Protein AF-A0A6J7P5V9-F1 (afdb_monomer_lite)

Foldseek 3Di:
DVCLVCVVVCLVVQVVDLAEEFDQPDDAPPPDPVVLLVRLVSSVVSQVVSVVSVGHYAYEQDDHALVCLCSRQVPDAAQAEHEYEPPPVPPPPVSVVRSLVSLVVNCVRRLYQAYEYEEDDDPSNCVSDVVRYHYRYDYDVVNVVVVVVVD

Secondary structure (DSSP, 8-state):
-HHHH-GGGGHHHHTTSS-EEPP-----TTS-HHHHHHHHHHHHHHHHHHHHTT--EEPB---SSGGGHHHHHTTS-TTSEEEEE-TT-TT-HHHHHHHHHHHHHHHHHH--SEEEEES---HHHHHHHTTTSEEEEE--HHHHHHHHTT-

Structure (mmCIF, N/CA/C/O backbone):
data_AF-A0A6J7P5V9-F1
#
_entry.id   AF-A0A6J7P5V9-F1
#
loop_
_atom_site.group_PDB
_atom_site.id
_atom_site.type_symbol
_atom_site.label_atom_id
_atom_site.label_alt_id
_atom_site.label_comp_id
_atom_site.label_asym_id
_atom_site.label_entity_id
_atom_site.label_seq_id
_atom_site.pdbx_PDB_ins_code
_atom_site.Cartn_x
_atom_site.Cartn_y
_atom_site.Cartn_z
_atom_site.occupancy
_atom_site.B_iso_or_equiv
_atom_site.auth_seq_id
_atom_site.auth_comp_id
_atom_site.auth_asym_id
_atom_site.auth_atom_id
_atom_site.pdbx_PDB_model_num
ATOM 1 N N . MET A 1 1 ? 8.936 -14.759 -6.674 1.00 70.81 1 MET A N 1
ATOM 2 C CA . MET A 1 1 ? 8.762 -14.506 -5.219 1.00 70.81 1 MET A CA 1
ATOM 3 C C . MET A 1 1 ? 7.852 -15.620 -4.766 1.00 70.81 1 MET A C 1
ATOM 5 O O . MET A 1 1 ? 6.759 -15.646 -5.309 1.00 70.81 1 MET A O 1
ATOM 9 N N . PRO A 1 2 ? 8.241 -16.512 -3.837 1.00 83.00 2 PRO A N 1
ATOM 10 C CA . PRO A 1 2 ? 7.519 -17.772 -3.612 1.00 83.00 2 PRO A CA 1
ATOM 11 C C . PRO A 1 2 ? 6.001 -17.619 -3.416 1.00 83.00 2 PRO A C 1
ATOM 13 O O . PRO A 1 2 ? 5.225 -18.414 -3.930 1.00 83.00 2 PRO A O 1
ATOM 16 N N . LEU A 1 3 ? 5.576 -16.539 -2.755 1.00 87.31 3 LEU A N 1
ATOM 17 C CA . LEU A 1 3 ? 4.166 -16.188 -2.566 1.00 87.31 3 LEU A CA 1
ATOM 18 C C . LEU A 1 3 ? 3.421 -15.800 -3.857 1.00 87.31 3 LEU A C 1
ATOM 20 O O . LEU A 1 3 ? 2.228 -16.046 -3.967 1.00 87.31 3 LEU A O 1
ATOM 24 N N . ALA A 1 4 ? 4.099 -15.191 -4.827 1.00 88.50 4 ALA A N 1
ATOM 25 C CA . ALA A 1 4 ? 3.521 -14.881 -6.134 1.00 88.50 4 ALA A CA 1
ATOM 26 C C . ALA A 1 4 ? 3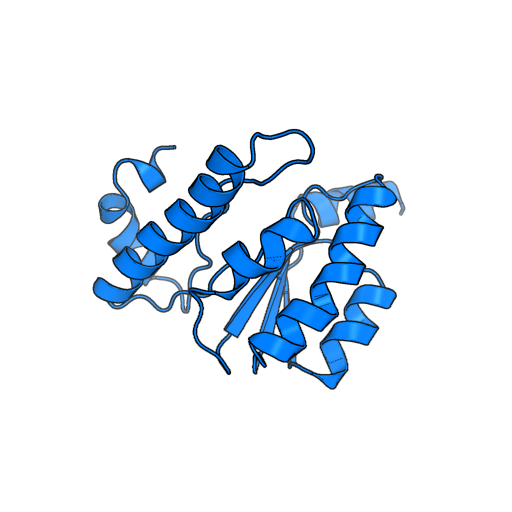.401 -16.117 -7.031 1.00 88.50 4 ALA A C 1
ATOM 28 O O . ALA A 1 4 ? 2.504 -16.176 -7.866 1.00 88.50 4 ALA A O 1
ATOM 29 N N . ASP A 1 5 ? 4.309 -17.077 -6.853 1.00 91.19 5 ASP A N 1
ATOM 30 C CA . ASP A 1 5 ? 4.399 -18.271 -7.690 1.00 91.19 5 ASP A CA 1
ATOM 31 C C . ASP A 1 5 ? 3.356 -19.325 -7.263 1.00 91.19 5 ASP A C 1
ATOM 33 O O . ASP A 1 5 ? 2.766 -19.991 -8.109 1.00 91.19 5 ASP A O 1
ATOM 37 N N . ASP A 1 6 ? 3.081 -19.434 -5.956 1.00 94.31 6 ASP A N 1
ATOM 38 C CA . ASP A 1 6 ? 2.023 -20.288 -5.403 1.00 94.31 6 ASP A CA 1
ATOM 39 C C . ASP A 1 6 ? 1.384 -19.646 -4.153 1.00 94.31 6 ASP A C 1
ATOM 41 O O . ASP A 1 6 ? 1.750 -19.966 -3.013 1.00 94.31 6 ASP A O 1
ATOM 45 N N . PRO A 1 7 ? 0.413 -18.727 -4.328 1.00 94.56 7 PRO A N 1
ATOM 46 C CA . PRO A 1 7 ? -0.266 -18.093 -3.200 1.00 94.56 7 PRO A CA 1
ATOM 47 C C . PRO A 1 7 ? -1.117 -19.090 -2.397 1.00 94.56 7 PRO A C 1
ATOM 49 O O . PRO A 1 7 ? -1.388 -18.857 -1.219 1.00 94.56 7 PRO A O 1
ATOM 52 N N . GLY A 1 8 ? -1.520 -20.222 -2.988 1.00 95.88 8 GLY A N 1
ATOM 53 C CA . GLY A 1 8 ? -2.358 -21.232 -2.338 1.00 95.88 8 GLY A CA 1
ATOM 54 C C . GLY A 1 8 ? -1.718 -21.842 -1.096 1.00 95.88 8 GLY A C 1
ATOM 55 O O . GLY A 1 8 ? -2.413 -22.091 -0.110 1.00 95.88 8 GLY A O 1
ATOM 56 N N . ARG A 1 9 ? -0.391 -21.983 -1.097 1.00 96.06 9 ARG A N 1
ATOM 57 C CA . ARG A 1 9 ? 0.383 -22.501 0.042 1.00 96.06 9 ARG A CA 1
ATOM 58 C C . ARG A 1 9 ? 0.248 -21.689 1.324 1.00 96.06 9 ARG A C 1
ATOM 60 O O . ARG A 1 9 ? 0.450 -22.235 2.403 1.00 96.06 9 ARG A O 1
ATOM 67 N N . TYR A 1 10 ? -0.088 -20.408 1.215 1.00 96.50 10 TYR A N 1
ATOM 68 C CA . TYR A 1 10 ? -0.131 -19.492 2.353 1.00 96.50 10 TYR A CA 1
ATOM 69 C C . TYR A 1 10 ? -1.538 -19.303 2.925 1.00 96.50 10 TYR A C 1
ATOM 71 O O . TYR A 1 10 ? -1.682 -18.673 3.966 1.00 96.50 10 TYR A O 1
ATOM 79 N N . VAL A 1 11 ? -2.572 -19.867 2.290 1.00 96.88 11 VAL A N 1
ATOM 80 C CA . VAL A 1 11 ? -3.978 -19.678 2.691 1.00 96.88 11 VAL A CA 1
ATOM 81 C C . VAL A 1 11 ? -4.218 -20.124 4.134 1.00 96.88 11 VAL A C 1
ATOM 83 O O . VAL A 1 11 ? -4.785 -19.360 4.909 1.00 96.88 11 VAL A O 1
ATOM 86 N N . THR A 1 12 ? -3.753 -21.319 4.514 1.00 97.25 12 THR A N 1
ATOM 87 C CA . THR A 1 12 ? -3.933 -21.844 5.878 1.00 97.25 12 THR A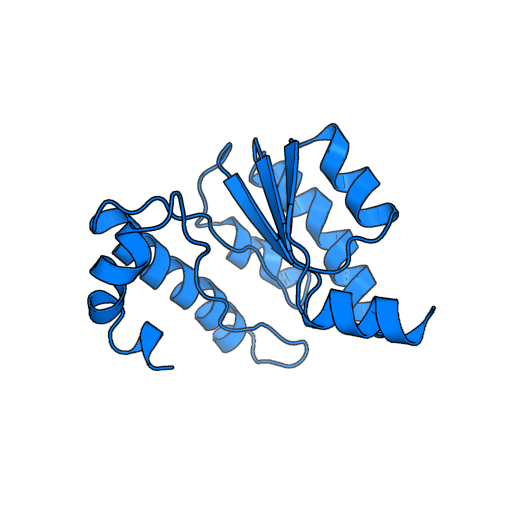 CA 1
ATOM 88 C C . THR A 1 12 ? -3.240 -20.962 6.909 1.00 97.25 12 THR A C 1
ATOM 90 O O . THR A 1 12 ? -3.872 -20.552 7.874 1.00 97.25 12 THR A O 1
ATOM 93 N N . LEU A 1 13 ? -1.977 -20.599 6.668 1.00 96.44 13 LEU A N 1
ATOM 94 C CA . LEU A 1 13 ? -1.221 -19.717 7.560 1.00 96.44 13 LEU A CA 1
ATOM 95 C C . LEU A 1 13 ? -1.920 -18.363 7.728 1.00 96.44 13 LEU A C 1
ATOM 97 O O . LEU A 1 13 ? -2.081 -17.859 8.831 1.00 96.44 13 LEU A O 1
ATOM 101 N N . PHE A 1 14 ? -2.355 -17.760 6.625 1.00 97.50 14 PHE A N 1
ATOM 102 C CA . PHE A 1 14 ? -2.973 -16.441 6.662 1.00 97.50 14 PHE A CA 1
ATOM 103 C C . PHE A 1 14 ? -4.383 -16.436 7.256 1.00 97.50 14 PHE A C 1
ATOM 105 O O . PHE A 1 14 ? -4.828 -15.389 7.719 1.00 97.50 14 PHE A O 1
ATOM 112 N N . SER A 1 15 ? -5.064 -17.584 7.292 1.00 96.69 15 SER A N 1
ATOM 113 C CA . SER A 1 15 ? -6.377 -17.714 7.934 1.00 96.69 15 SER A CA 1
ATOM 114 C C . SER A 1 15 ? -6.334 -17.584 9.462 1.00 96.69 15 SER A C 1
ATOM 116 O O . SER A 1 15 ? -7.369 -17.347 10.078 1.00 96.69 15 SER A O 1
ATOM 118 N N . GLU A 1 16 ? -5.148 -17.685 10.072 1.00 97.38 16 GLU A N 1
ATOM 119 C CA . GLU A 1 16 ? -4.954 -17.503 11.516 1.00 97.38 16 GLU A CA 1
ATOM 120 C C . GLU A 1 16 ? -4.984 -16.023 11.942 1.00 97.38 16 GLU A C 1
ATOM 122 O O . GLU A 1 16 ? -5.073 -15.716 13.131 1.00 97.38 16 GLU A O 1
ATOM 127 N N . PHE A 1 17 ? -4.922 -15.090 10.985 1.00 96.56 17 PHE A N 1
ATOM 128 C CA . PHE A 1 17 ? -4.925 -13.651 11.243 1.00 96.56 17 PHE A CA 1
ATOM 129 C C . PHE A 1 17 ? -6.291 -13.030 10.945 1.00 96.56 17 PHE A C 1
ATOM 131 O O . PHE A 1 17 ? -7.001 -13.437 10.029 1.00 96.56 17 PHE A O 1
ATOM 138 N N . VAL A 1 18 ? -6.633 -11.966 11.679 1.00 94.62 18 VAL A N 1
ATOM 139 C CA . VAL A 1 18 ? -7.899 -11.227 11.495 1.00 94.62 18 VAL A CA 1
ATOM 140 C C . VAL A 1 18 ? -8.021 -10.644 10.084 1.00 94.62 18 VAL A C 1
ATOM 142 O O . VAL A 1 18 ? -9.108 -10.633 9.503 1.00 94.62 18 VAL A O 1
ATOM 145 N N . ALA A 1 19 ? -6.907 -10.142 9.551 1.00 95.56 19 ALA A N 1
ATOM 146 C CA . ALA A 1 19 ? -6.779 -9.651 8.190 1.00 95.56 19 ALA A CA 1
ATOM 147 C C . ALA A 1 19 ? -5.311 -9.691 7.753 1.00 95.56 19 ALA A C 1
ATOM 149 O O . ALA A 1 19 ? -4.401 -9.641 8.583 1.00 95.56 19 ALA A O 1
ATOM 150 N N . ILE A 1 20 ? -5.093 -9.721 6.441 1.00 96.44 20 ILE A N 1
ATOM 151 C CA . ILE A 1 20 ? -3.767 -9.630 5.826 1.00 96.44 20 ILE A CA 1
ATOM 152 C C . ILE A 1 20 ? -3.674 -8.419 4.906 1.00 96.44 20 ILE A C 1
ATOM 154 O O . ILE A 1 20 ? -4.668 -7.987 4.326 1.00 96.44 20 ILE A O 1
ATOM 158 N N . VAL A 1 21 ? -2.465 -7.889 4.735 1.00 95.62 21 VAL A N 1
ATOM 159 C CA . VAL A 1 21 ? -2.179 -6.845 3.745 1.00 95.62 21 VAL A CA 1
ATOM 160 C C . VAL A 1 21 ? -1.694 -7.499 2.450 1.00 95.62 21 VAL A C 1
ATOM 162 O O . VAL A 1 21 ? -0.925 -8.460 2.494 1.00 95.62 21 VAL A O 1
ATOM 165 N N . THR A 1 22 ? -2.130 -7.003 1.288 1.00 95.12 22 THR A N 1
ATOM 166 C CA . THR A 1 22 ? -1.652 -7.524 -0.005 1.00 95.12 22 THR A CA 1
ATOM 167 C C . THR A 1 22 ? -0.132 -7.398 -0.128 1.00 95.12 22 THR A C 1
ATOM 169 O O . THR A 1 22 ? 0.424 -6.379 0.296 1.00 95.12 22 THR A O 1
ATOM 172 N N . PRO A 1 23 ? 0.549 -8.362 -0.770 1.00 92.31 23 PRO A N 1
ATOM 173 C CA . PRO A 1 23 ? 1.989 -8.279 -0.969 1.00 92.31 23 PRO A CA 1
ATOM 174 C C . PRO A 1 23 ? 2.401 -7.041 -1.772 1.00 92.31 23 PRO A C 1
ATOM 176 O O . PRO A 1 23 ? 1.712 -6.615 -2.701 1.00 92.31 23 PRO A O 1
ATOM 179 N N . ASP A 1 24 ? 3.565 -6.501 -1.423 1.00 88.94 24 ASP A N 1
ATOM 180 C CA . ASP A 1 24 ? 4.157 -5.319 -2.039 1.00 88.94 24 ASP A CA 1
ATOM 181 C C . ASP A 1 24 ? 5.281 -5.722 -3.001 1.00 88.94 24 ASP A C 1
ATOM 183 O O . ASP A 1 24 ? 6.366 -6.121 -2.576 1.00 88.94 24 ASP A O 1
ATOM 187 N N . PHE A 1 25 ? 5.032 -5.606 -4.306 1.00 90.25 25 PHE A N 1
ATOM 188 C CA . PHE A 1 25 ? 6.024 -5.913 -5.347 1.00 90.25 25 PHE A CA 1
ATOM 189 C C . PHE A 1 25 ? 7.014 -4.780 -5.613 1.00 90.25 25 PHE A C 1
ATOM 191 O O . PHE A 1 25 ? 7.793 -4.865 -6.556 1.00 90.25 25 PHE A O 1
ATOM 198 N N . SER A 1 26 ? 7.015 -3.760 -4.752 1.00 87.94 26 SER A N 1
ATOM 199 C CA . SER A 1 26 ? 7.816 -2.548 -4.841 1.00 87.94 26 SER A CA 1
ATOM 200 C C . SER A 1 26 ? 7.610 -1.765 -6.139 1.00 87.94 26 SER A C 1
ATOM 202 O O . SER A 1 26 ? 7.401 -2.277 -7.238 1.00 87.94 26 SER A O 1
ATOM 204 N N . MET A 1 27 ? 7.651 -0.450 -5.993 1.00 91.19 27 MET A N 1
ATOM 205 C CA . MET A 1 27 ? 7.639 0.489 -7.101 1.00 91.19 27 MET A CA 1
ATOM 206 C C . MET A 1 27 ? 8.734 1.496 -6.807 1.00 91.19 27 MET A C 1
ATOM 208 O O . MET A 1 27 ? 8.786 2.044 -5.707 1.00 91.19 27 MET A O 1
ATOM 212 N N . THR A 1 28 ? 9.622 1.717 -7.766 1.00 89.56 28 THR A N 1
ATOM 213 C CA . THR A 1 28 ? 10.749 2.634 -7.608 1.00 89.56 28 THR A CA 1
ATOM 214 C C . THR A 1 28 ? 10.786 3.629 -8.755 1.00 89.56 28 THR A C 1
ATOM 216 O O . THR A 1 28 ? 10.348 3.350 -9.877 1.00 89.56 28 THR A O 1
ATOM 219 N N . VAL A 1 29 ? 11.300 4.823 -8.463 1.00 89.19 29 VAL A N 1
ATOM 220 C CA . VAL A 1 29 ? 11.563 5.837 -9.486 1.00 89.19 29 VAL A CA 1
ATOM 221 C C . VAL A 1 29 ? 12.600 5.276 -10.464 1.00 89.19 29 VAL A C 1
ATOM 223 O O . VAL A 1 29 ? 13.587 4.675 -10.048 1.00 89.19 29 VAL A O 1
ATOM 226 N N . GLY A 1 30 ? 12.355 5.440 -11.766 1.00 90.62 30 GLY A N 1
ATOM 227 C CA . GLY A 1 30 ? 13.206 4.899 -12.834 1.00 90.62 30 GLY A CA 1
ATOM 228 C C . GLY A 1 30 ? 12.820 3.498 -13.317 1.00 90.62 30 GLY A C 1
ATOM 229 O O . GLY A 1 30 ? 13.263 3.094 -14.390 1.00 90.62 30 GLY A O 1
ATOM 230 N N . MET A 1 31 ? 11.951 2.777 -12.598 1.00 93.75 31 MET A N 1
ATOM 231 C CA . MET A 1 31 ? 11.388 1.523 -13.105 1.00 93.75 31 MET A CA 1
ATOM 232 C C . MET A 1 31 ? 10.473 1.809 -14.311 1.00 93.75 31 MET A C 1
ATOM 234 O O . MET A 1 31 ? 9.695 2.768 -14.237 1.00 93.75 31 MET A O 1
ATOM 238 N N . PRO A 1 32 ? 10.519 1.022 -15.405 1.00 96.31 32 PRO A N 1
ATOM 239 C CA . PRO A 1 32 ? 9.639 1.226 -16.552 1.00 96.31 32 PRO A CA 1
ATOM 240 C C . PRO A 1 32 ? 8.157 1.239 -16.160 1.00 96.31 32 PRO A C 1
ATOM 242 O O . PRO A 1 32 ? 7.735 0.528 -15.245 1.00 96.31 32 PRO A O 1
ATOM 245 N N . VAL A 1 33 ? 7.345 2.048 -16.848 1.00 96.06 33 VAL A N 1
ATOM 246 C CA . VAL A 1 33 ? 5.927 2.235 -16.486 1.00 96.06 33 VAL A CA 1
ATOM 247 C C . VAL A 1 33 ? 5.147 0.918 -16.514 1.00 96.06 33 VAL A C 1
ATOM 249 O O . VAL A 1 33 ? 4.346 0.655 -15.620 1.00 96.06 33 VAL A O 1
ATOM 252 N N . GLN A 1 34 ? 5.440 0.040 -17.475 1.00 96.31 34 GLN A N 1
ATOM 253 C CA . GLN A 1 34 ? 4.820 -1.279 -17.577 1.00 96.31 34 GLN A CA 1
ATOM 254 C C . GLN A 1 34 ? 5.122 -2.166 -16.365 1.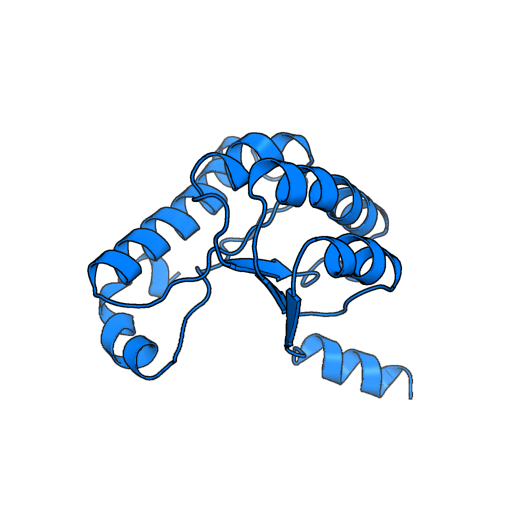00 96.31 34 GLN A C 1
ATOM 256 O O . GLN A 1 34 ? 4.242 -2.888 -15.898 1.00 96.31 34 GLN A O 1
ATOM 261 N N . ASP A 1 35 ? 6.328 -2.068 -15.808 1.00 96.25 35 ASP A N 1
ATOM 262 C CA . ASP A 1 35 ? 6.725 -2.849 -14.640 1.00 96.25 35 ASP A CA 1
ATOM 263 C C . ASP A 1 35 ? 6.067 -2.291 -13.375 1.00 96.25 35 ASP A C 1
ATOM 265 O O . ASP A 1 35 ? 5.609 -3.052 -12.527 1.00 96.25 35 ASP A O 1
ATOM 269 N N . ARG A 1 36 ? 5.906 -0.964 -13.284 1.00 95.44 36 ARG A N 1
ATOM 270 C CA . ARG A 1 36 ? 5.148 -0.303 -12.206 1.00 95.44 36 ARG A CA 1
ATOM 271 C C . ARG A 1 36 ? 3.679 -0.716 -12.206 1.00 95.44 36 ARG A C 1
ATOM 273 O O . ARG A 1 36 ? 3.142 -1.087 -11.161 1.00 95.44 36 ARG A O 1
ATOM 280 N N . ILE A 1 37 ? 3.058 -0.738 -13.385 1.00 95.44 37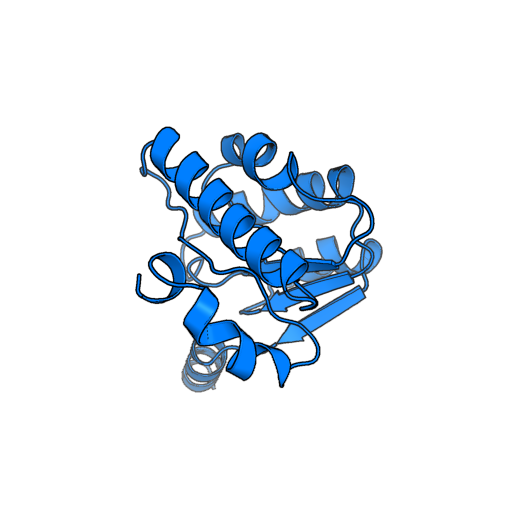 ILE A N 1
ATOM 281 C CA . ILE A 1 37 ? 1.693 -1.243 -13.570 1.00 95.44 37 ILE A CA 1
ATOM 282 C C . ILE A 1 37 ? 1.612 -2.717 -13.166 1.00 95.44 37 ILE A C 1
ATOM 284 O O . ILE A 1 37 ? 0.707 -3.107 -12.425 1.00 95.44 37 ILE A O 1
ATOM 288 N N . ARG A 1 38 ? 2.576 -3.536 -13.602 1.00 95.31 38 ARG A N 1
ATOM 289 C CA . ARG A 1 38 ? 2.638 -4.959 -13.262 1.00 95.31 38 ARG A CA 1
ATOM 290 C C . ARG A 1 38 ? 2.780 -5.188 -11.758 1.00 95.31 38 ARG A C 1
ATOM 292 O O . ARG A 1 38 ? 2.094 -6.066 -11.238 1.00 95.31 38 ARG A O 1
ATOM 299 N N . SER A 1 39 ? 3.601 -4.413 -11.049 1.00 94.75 39 SER A N 1
ATOM 300 C CA . SER A 1 39 ? 3.732 -4.502 -9.587 1.00 94.75 39 SER A CA 1
ATOM 301 C C . SER A 1 39 ? 2.391 -4.257 -8.893 1.00 94.75 39 SER A C 1
ATOM 303 O O . SER A 1 39 ? 1.953 -5.083 -8.087 1.00 94.75 39 SER A O 1
ATOM 305 N N . ALA A 1 40 ? 1.697 -3.174 -9.258 1.00 94.44 40 ALA A N 1
ATOM 306 C CA . ALA A 1 40 ? 0.387 -2.846 -8.699 1.00 94.44 40 ALA A CA 1
ATOM 307 C C . ALA A 1 40 ? -0.669 -3.915 -9.031 1.00 94.44 40 ALA A C 1
ATOM 309 O O . ALA A 1 40 ? -1.460 -4.315 -8.175 1.00 94.44 40 ALA A O 1
ATOM 310 N N . TRP A 1 41 ? -0.680 -4.409 -10.270 1.00 94.25 41 TRP A N 1
ATOM 311 C CA . TRP A 1 41 ? -1.595 -5.464 -10.702 1.00 94.25 41 TRP A CA 1
ATOM 312 C C . TRP A 1 41 ? -1.347 -6.788 -9.970 1.00 94.25 41 TRP A C 1
ATOM 314 O O . TRP A 1 41 ? -2.296 -7.413 -9.507 1.00 94.25 41 TRP A O 1
ATOM 324 N N . THR A 1 42 ? -0.087 -7.196 -9.801 1.00 94.56 42 THR A N 1
ATOM 325 C CA . THR A 1 42 ? 0.261 -8.484 -9.176 1.00 94.56 42 THR A CA 1
ATOM 326 C C . THR A 1 42 ? -0.191 -8.528 -7.716 1.00 94.56 42 THR A C 1
ATOM 328 O O . THR A 1 42 ? -0.791 -9.513 -7.285 1.00 94.56 42 THR A O 1
ATOM 331 N N . GLY A 1 43 ? 0.013 -7.436 -6.967 1.00 94.38 43 GLY A N 1
ATOM 332 C CA . GLY A 1 43 ? -0.485 -7.314 -5.592 1.00 94.38 43 GLY A CA 1
ATOM 333 C C . GLY A 1 43 ? -2.005 -7.476 -5.502 1.00 94.38 43 GLY A C 1
ATOM 334 O O . GLY A 1 43 ? -2.505 -8.196 -4.636 1.00 94.38 43 GLY A O 1
ATOM 335 N N . ARG A 1 44 ? -2.744 -6.886 -6.450 1.00 93.56 44 ARG A N 1
ATOM 336 C CA . ARG A 1 44 ? -4.208 -7.006 -6.529 1.00 93.56 44 ARG A CA 1
ATOM 337 C C . ARG A 1 44 ? -4.679 -8.390 -6.926 1.00 93.56 44 ARG A C 1
ATOM 339 O O . ARG A 1 44 ? -5.619 -8.883 -6.319 1.00 93.56 44 ARG A O 1
ATOM 346 N N . ALA A 1 45 ? -4.047 -9.011 -7.918 1.00 94.69 45 ALA A N 1
ATOM 347 C CA . ALA A 1 45 ? -4.410 -10.350 -8.370 1.00 94.69 45 ALA A CA 1
ATOM 348 C C . ALA A 1 45 ? -4.276 -11.365 -7.225 1.00 94.69 45 ALA A C 1
ATOM 350 O O . ALA A 1 45 ? -5.190 -12.149 -6.973 1.00 94.69 45 ALA A O 1
ATOM 351 N N . ILE A 1 46 ? -3.179 -11.285 -6.466 1.00 96.19 46 ILE A N 1
ATOM 352 C CA . ILE A 1 46 ? -2.969 -12.122 -5.280 1.00 96.19 46 ILE A CA 1
ATOM 353 C C . ILE A 1 46 ? -3.965 -11.771 -4.168 1.00 96.19 46 ILE A C 1
ATOM 355 O O . ILE A 1 46 ? -4.516 -12.666 -3.532 1.00 96.19 46 ILE A O 1
ATOM 359 N N . GLY A 1 47 ? -4.241 -10.483 -3.947 1.00 95.56 47 GLY A N 1
ATOM 360 C CA . GLY A 1 47 ? -5.255 -10.050 -2.986 1.00 95.56 47 GLY A CA 1
ATOM 361 C C . GLY A 1 47 ? -6.645 -10.608 -3.298 1.00 95.56 47 GLY A C 1
ATOM 362 O O . GLY A 1 47 ? -7.276 -11.200 -2.427 1.00 95.56 47 GLY A O 1
ATOM 363 N N . ALA A 1 48 ? -7.085 -10.494 -4.552 1.00 95.44 48 ALA A N 1
ATOM 364 C CA . ALA A 1 48 ? -8.354 -11.037 -5.029 1.00 95.44 48 ALA A CA 1
ATOM 365 C C . ALA A 1 48 ? -8.402 -12.566 -4.897 1.00 95.44 48 ALA A C 1
ATOM 367 O O . ALA A 1 48 ? -9.418 -13.120 -4.474 1.00 95.44 48 ALA A O 1
ATOM 368 N N . TYR A 1 49 ? -7.288 -13.249 -5.185 1.00 97.06 49 TYR A N 1
ATOM 369 C CA . TYR A 1 49 ? -7.164 -14.679 -4.922 1.00 97.06 49 TYR A CA 1
ATOM 370 C C . TYR A 1 49 ? -7.407 -14.988 -3.439 1.00 97.06 49 TYR A C 1
ATOM 372 O O . TYR A 1 49 ? -8.279 -15.795 -3.135 1.00 97.06 49 TYR A O 1
ATOM 380 N N . PHE A 1 50 ? -6.731 -14.319 -2.502 1.00 97.81 50 PHE A N 1
ATOM 381 C CA . PHE A 1 50 ? -6.949 -14.554 -1.070 1.00 97.81 50 PHE A CA 1
ATOM 382 C C . PHE A 1 50 ? -8.374 -14.227 -0.607 1.00 97.81 50 PHE A C 1
ATOM 384 O O . PHE A 1 50 ? -8.952 -15.004 0.154 1.00 97.81 50 PHE A O 1
ATOM 391 N N . GLN A 1 51 ? -8.983 -13.156 -1.121 1.00 96.62 51 GLN A N 1
ATOM 392 C CA . GLN A 1 51 ? -10.395 -12.848 -0.859 1.00 96.62 51 GLN A CA 1
ATOM 393 C C . GLN A 1 51 ? -11.313 -13.983 -1.323 1.00 96.62 51 GLN A C 1
ATOM 395 O O . GLN A 1 51 ? -12.201 -14.395 -0.580 1.00 96.62 51 GLN A O 1
ATOM 400 N N . SER A 1 52 ? -11.058 -14.564 -2.503 1.00 97.50 52 SER A N 1
ATOM 401 C CA . SER A 1 52 ? -11.825 -15.713 -3.014 1.00 97.50 52 SER A CA 1
ATOM 402 C C . SER A 1 52 ? -11.704 -16.972 -2.142 1.00 97.50 52 SER A C 1
ATOM 404 O O . SER A 1 52 ? -12.529 -17.877 -2.237 1.00 97.50 52 SER A O 1
ATOM 406 N N . ARG A 1 53 ? -10.688 -17.032 -1.270 1.00 97.88 53 ARG A N 1
ATOM 407 C CA . ARG A 1 53 ? -10.469 -18.110 -0.296 1.00 97.88 53 ARG A CA 1
ATOM 408 C C . ARG A 1 53 ? -11.059 -17.798 1.086 1.00 97.88 53 ARG A C 1
ATOM 410 O O . ARG A 1 53 ? -10.851 -18.580 2.006 1.00 97.88 53 ARG A O 1
ATOM 417 N N . GLY A 1 54 ? -11.789 -16.689 1.229 1.00 97.50 54 GLY A N 1
ATOM 418 C CA . GLY A 1 54 ? -12.467 -16.288 2.465 1.00 97.50 54 GLY A CA 1
ATOM 419 C C . GLY A 1 54 ? -11.631 -15.425 3.412 1.00 97.50 54 GLY A C 1
ATOM 420 O O . GLY A 1 54 ? -12.061 -15.180 4.534 1.00 97.50 54 GLY A O 1
ATOM 421 N N . LEU A 1 55 ? -10.449 -14.961 2.994 1.00 98.06 55 LEU A N 1
ATOM 422 C CA . LEU A 1 55 ? -9.594 -14.130 3.842 1.00 98.06 55 LEU A CA 1
ATOM 423 C C . LEU A 1 55 ? -10.024 -12.663 3.773 1.00 98.06 55 LEU A C 1
ATOM 425 O O . LEU A 1 55 ? -10.369 -12.144 2.708 1.00 98.06 55 LEU A O 1
ATOM 429 N N . HIS A 1 56 ? -9.915 -11.960 4.899 1.00 96.75 56 HIS A N 1
ATOM 430 C CA . HIS A 1 56 ? -10.003 -10.505 4.912 1.00 96.75 56 HIS A CA 1
ATOM 431 C C . HIS A 1 56 ? -8.686 -9.906 4.421 1.00 96.75 56 HIS A C 1
ATOM 433 O O . HIS A 1 56 ? -7.632 -10.099 5.028 1.00 96.75 56 HIS A O 1
ATOM 439 N N . VAL A 1 57 ? -8.751 -9.167 3.316 1.00 96.88 57 VAL A N 1
ATOM 440 C CA . VAL A 1 57 ? -7.570 -8.612 2.650 1.00 96.88 57 VAL A CA 1
ATOM 441 C C . VAL A 1 57 ? -7.660 -7.094 2.598 1.00 96.88 57 VAL A C 1
ATOM 443 O O . VAL A 1 57 ? -8.626 -6.539 2.073 1.00 96.88 57 VAL A O 1
ATOM 446 N N . VAL A 1 58 ? -6.626 -6.434 3.111 1.00 96.88 58 VAL A N 1
ATOM 447 C CA . VAL A 1 58 ? -6.421 -4.988 3.056 1.00 96.88 58 VAL A CA 1
ATOM 448 C C . VAL A 1 58 ? -5.453 -4.673 1.906 1.00 96.88 58 VAL A C 1
ATOM 450 O O . VAL A 1 58 ? -4.301 -5.114 1.940 1.00 96.88 58 VAL A O 1
ATOM 453 N N . PRO A 1 59 ? -5.870 -3.931 0.868 1.00 95.88 59 PRO A N 1
ATOM 454 C CA . PRO A 1 59 ? -4.979 -3.541 -0.216 1.00 95.88 59 PRO A CA 1
ATOM 455 C C . PRO A 1 59 ? -3.915 -2.554 0.269 1.00 95.88 59 PRO A C 1
ATOM 457 O O . PRO A 1 59 ? -4.226 -1.517 0.853 1.00 95.88 59 PRO A O 1
ATOM 460 N N . ASN A 1 60 ? -2.657 -2.865 -0.021 1.00 95.06 60 ASN A N 1
ATOM 461 C CA . ASN A 1 60 ? -1.545 -1.936 0.115 1.00 95.06 60 ASN A CA 1
ATOM 462 C C . ASN A 1 60 ? -1.532 -0.976 -1.076 1.00 95.06 60 ASN A C 1
ATOM 464 O O . ASN A 1 60 ? -1.496 -1.412 -2.229 1.00 95.06 60 ASN A O 1
ATOM 468 N N . VAL A 1 61 ? -1.546 0.325 -0.797 1.00 95.50 61 VAL A N 1
ATOM 469 C CA . VAL A 1 61 ? -1.524 1.373 -1.816 1.00 95.50 61 VAL A CA 1
ATOM 470 C C . VAL A 1 61 ? -0.163 2.053 -1.786 1.00 95.50 61 VAL A C 1
ATOM 472 O O . VAL A 1 61 ? 0.207 2.726 -0.826 1.00 95.50 61 VAL A O 1
ATOM 475 N N . ARG A 1 62 ? 0.592 1.875 -2.867 1.00 93.06 62 ARG A N 1
ATOM 476 C CA . ARG A 1 62 ? 1.944 2.407 -3.039 1.00 93.06 62 ARG A CA 1
ATOM 477 C C . ARG A 1 62 ? 2.101 2.953 -4.449 1.00 93.06 62 ARG A C 1
ATOM 479 O O . ARG A 1 62 ? 1.542 2.393 -5.381 1.00 93.06 62 ARG A O 1
ATOM 486 N N . TRP A 1 63 ? 2.889 4.012 -4.591 1.00 94.88 63 TRP A N 1
ATOM 487 C CA . TRP A 1 63 ? 3.262 4.624 -5.864 1.00 94.88 63 TRP A CA 1
ATOM 488 C C . TRP A 1 63 ? 4.729 5.059 -5.822 1.00 94.88 63 TRP A C 1
ATOM 490 O O . TRP A 1 63 ? 5.260 5.339 -4.746 1.00 94.88 63 TRP A O 1
ATOM 500 N N . ALA A 1 64 ? 5.385 5.109 -6.983 1.00 93.69 64 ALA A N 1
ATOM 501 C CA . ALA A 1 64 ? 6.736 5.660 -7.111 1.00 93.69 64 ALA A CA 1
ATOM 502 C C . ALA A 1 64 ? 6.709 7.107 -7.613 1.00 93.69 64 ALA A C 1
ATOM 504 O O . ALA A 1 64 ? 7.559 7.913 -7.248 1.00 93.69 64 ALA A O 1
ATOM 505 N N . THR A 1 65 ? 5.731 7.421 -8.460 1.00 94.12 65 THR A N 1
ATOM 506 C CA . THR A 1 65 ? 5.502 8.721 -9.094 1.00 94.12 65 THR A CA 1
ATOM 507 C C . THR A 1 65 ? 4.015 9.067 -9.029 1.00 94.12 65 THR A C 1
ATOM 509 O O . THR A 1 65 ? 3.182 8.187 -8.818 1.00 94.12 65 THR A O 1
ATOM 512 N N . LEU A 1 66 ? 3.657 10.341 -9.205 1.00 95.75 66 LEU A N 1
ATOM 513 C CA . LEU A 1 66 ? 2.246 10.753 -9.183 1.00 95.75 66 LEU A CA 1
ATOM 514 C C . LEU A 1 66 ? 1.450 10.206 -10.379 1.00 95.75 66 LEU A C 1
ATOM 516 O O . LEU A 1 66 ? 0.249 9.987 -10.250 1.00 95.75 66 LEU A O 1
ATOM 520 N N . ASP A 1 67 ? 2.116 9.892 -11.490 1.00 95.00 67 ASP A N 1
ATOM 521 C CA . ASP A 1 67 ? 1.489 9.274 -12.667 1.00 95.00 67 ASP A CA 1
ATOM 522 C C . ASP A 1 67 ? 0.974 7.854 -12.378 1.00 95.00 67 ASP A C 1
ATOM 524 O O . ASP A 1 67 ? 0.096 7.343 -13.069 1.00 95.00 67 ASP A O 1
ATOM 528 N N . ASP A 1 68 ? 1.485 7.208 -11.325 1.00 95.75 68 ASP A N 1
ATOM 529 C CA . ASP A 1 68 ? 1.034 5.874 -10.930 1.00 95.75 68 ASP A CA 1
ATOM 530 C C . ASP A 1 68 ? -0.342 5.908 -10.246 1.00 95.75 68 ASP A C 1
ATOM 532 O O . ASP A 1 68 ? -0.987 4.863 -10.137 1.00 95.75 68 ASP A O 1
ATOM 536 N N . LEU A 1 69 ? -0.802 7.078 -9.775 1.00 95.88 69 LEU A N 1
ATOM 537 C CA . LEU A 1 69 ? -1.992 7.215 -8.927 1.00 95.88 69 LEU A CA 1
ATOM 538 C C . LEU A 1 69 ? -3.249 6.650 -9.584 1.00 95.88 69 LEU A C 1
ATOM 540 O O . LEU A 1 69 ? -3.990 5.923 -8.924 1.00 95.88 69 LEU A O 1
ATOM 544 N N . ASP A 1 70 ? -3.456 6.900 -10.877 1.00 93.88 70 ASP A N 1
ATOM 545 C CA . ASP A 1 70 ? -4.592 6.347 -11.623 1.00 93.88 70 ASP A CA 1
ATOM 546 C C . ASP A 1 70 ? -4.583 4.818 -11.603 1.00 93.88 70 ASP A C 1
ATOM 548 O O . ASP A 1 70 ? -5.599 4.173 -11.325 1.00 93.88 70 ASP A O 1
ATOM 552 N N . VAL A 1 71 ? -3.404 4.232 -11.804 1.00 93.25 71 VAL A N 1
ATOM 553 C CA . VAL A 1 71 ? -3.224 2.785 -11.811 1.00 93.25 71 VAL A CA 1
ATOM 554 C C . VAL A 1 71 ? -3.409 2.217 -10.417 1.00 93.25 71 VAL A C 1
ATOM 556 O O . VAL A 1 71 ? -4.048 1.178 -10.302 1.00 93.25 71 VAL A O 1
ATOM 559 N N . VAL A 1 72 ? -2.889 2.842 -9.356 1.00 93.38 72 VAL A N 1
ATOM 560 C CA . VAL A 1 72 ? -2.869 2.267 -7.993 1.00 93.38 72 VAL A CA 1
ATOM 561 C C . VAL A 1 72 ? -4.170 2.484 -7.213 1.00 93.38 72 VAL A C 1
ATOM 563 O O . VAL A 1 72 ? -4.451 1.715 -6.294 1.00 93.38 72 VAL A O 1
ATOM 566 N N . VAL A 1 73 ? -5.038 3.401 -7.652 1.00 93.62 73 VAL A N 1
ATOM 567 C CA . VAL A 1 73 ? -6.401 3.553 -7.104 1.00 93.62 73 VAL A CA 1
ATOM 568 C C . VAL A 1 73 ? -7.482 2.874 -7.949 1.00 93.62 73 VAL A C 1
ATOM 570 O O . VAL A 1 73 ? -8.438 2.357 -7.383 1.00 93.62 73 VAL A O 1
ATOM 573 N N . GLY A 1 74 ? -7.331 2.802 -9.278 1.00 88.19 74 GLY A N 1
ATOM 574 C CA . GLY A 1 74 ? -8.425 2.464 -10.204 1.00 88.19 74 GLY A CA 1
ATOM 575 C C . GLY A 1 74 ? -9.047 1.065 -10.078 1.00 88.19 74 GLY A C 1
ATOM 576 O O . GLY A 1 74 ? -10.094 0.816 -10.661 1.00 88.19 74 GLY A O 1
ATOM 577 N N . GLY A 1 75 ? -8.430 0.152 -9.325 1.00 81.31 75 GLY A N 1
ATOM 578 C CA . GLY A 1 75 ? -8.930 -1.211 -9.104 1.00 81.31 75 GLY A CA 1
ATOM 579 C C . GLY A 1 75 ? -9.349 -1.511 -7.665 1.00 81.31 75 GLY A C 1
ATOM 580 O O . GLY A 1 75 ? -9.468 -2.683 -7.319 1.00 81.31 75 GLY A O 1
ATOM 581 N N . LEU A 1 76 ? -9.478 -0.497 -6.806 1.00 91.81 76 LEU A N 1
ATOM 582 C CA . LEU A 1 76 ? -9.779 -0.679 -5.384 1.00 91.81 76 LEU A CA 1
ATOM 583 C C . LEU A 1 76 ? -11.197 -0.204 -5.040 1.00 91.81 76 LEU A C 1
ATOM 585 O O . LEU A 1 76 ? -11.660 0.786 -5.605 1.00 91.81 76 LEU A O 1
ATOM 589 N N . PRO A 1 77 ? -11.892 -0.885 -4.109 1.00 86.69 77 PRO A N 1
ATOM 590 C CA . PRO A 1 77 ? -13.205 -0.450 -3.657 1.00 86.69 77 PRO A CA 1
ATOM 591 C C . PRO A 1 77 ? -13.106 0.836 -2.826 1.00 86.69 77 PRO A C 1
ATOM 593 O O . PRO A 1 77 ? -12.178 1.012 -2.033 1.00 86.69 77 PRO A O 1
ATOM 596 N N . CYS A 1 78 ? -14.106 1.706 -2.962 1.00 91.44 78 CYS A N 1
ATOM 597 C CA . CYS A 1 78 ? -14.237 2.891 -2.118 1.00 91.44 78 CYS A CA 1
ATOM 598 C C . CYS A 1 78 ? -14.756 2.525 -0.716 1.00 91.44 78 CYS A C 1
ATOM 600 O O . CYS A 1 78 ? -15.394 1.490 -0.530 1.00 91.44 78 CYS A O 1
ATOM 602 N N . GLN A 1 79 ? -14.504 3.387 0.273 1.00 91.50 79 GLN A N 1
ATOM 603 C CA . GLN A 1 79 ? -14.979 3.256 1.663 1.00 91.50 79 GLN A CA 1
ATOM 604 C C . GLN A 1 79 ? -14.487 1.992 2.394 1.00 91.50 79 GLN A C 1
ATOM 606 O O . GLN A 1 79 ? -14.994 1.605 3.454 1.00 91.50 79 GLN A O 1
ATOM 611 N N . GLY A 1 80 ? -13.458 1.348 1.841 1.00 91.38 80 GLY A N 1
ATOM 612 C CA . GLY A 1 80 ? -12.772 0.210 2.434 1.00 91.38 80 GLY A CA 1
ATOM 613 C C . GLY A 1 80 ? -11.716 0.606 3.466 1.00 91.38 80 GLY A C 1
ATOM 614 O O . GLY A 1 80 ? -11.592 1.764 3.869 1.00 91.38 80 GLY A O 1
ATOM 615 N N . ILE A 1 81 ? -10.946 -0.396 3.882 1.00 95.38 81 ILE A N 1
ATOM 616 C CA . ILE A 1 81 ? -9.700 -0.220 4.631 1.00 95.38 81 ILE A CA 1
ATOM 617 C C . ILE A 1 81 ? -8.566 -0.296 3.613 1.00 95.38 81 ILE A C 1
ATOM 619 O O . ILE A 1 81 ? -8.585 -1.184 2.762 1.00 95.38 81 ILE A O 1
ATOM 623 N N . ILE A 1 82 ? -7.588 0.600 3.697 1.00 96.75 82 ILE A N 1
ATOM 624 C CA . ILE A 1 82 ? -6.365 0.534 2.884 1.00 96.75 82 ILE A CA 1
ATOM 625 C C . ILE A 1 82 ? -5.142 0.481 3.788 1.00 96.75 82 ILE A C 1
ATOM 627 O O . ILE A 1 82 ? -5.196 0.937 4.928 1.00 96.75 82 ILE A O 1
ATOM 631 N N . ALA A 1 83 ? -4.034 -0.040 3.274 1.00 96.25 83 ALA A N 1
ATOM 632 C CA . ALA A 1 83 ? -2.747 0.052 3.936 1.00 96.25 83 ALA A CA 1
ATOM 633 C C . ALA A 1 83 ? -1.837 1.047 3.205 1.00 96.25 83 ALA A C 1
ATOM 635 O O . ALA A 1 83 ? -1.784 1.058 1.976 1.00 96.25 83 ALA A O 1
ATOM 636 N N . LEU A 1 84 ? -1.133 1.878 3.971 1.00 95.25 84 LEU A N 1
ATOM 637 C CA . LEU A 1 84 ? -0.117 2.810 3.487 1.00 95.25 84 LEU A CA 1
ATOM 638 C C . LEU A 1 84 ? 1.185 2.586 4.249 1.00 95.25 84 LEU A C 1
ATOM 640 O O . LEU A 1 84 ? 1.188 2.248 5.436 1.00 95.25 84 LEU A O 1
ATOM 644 N N . SER A 1 85 ? 2.307 2.828 3.577 1.00 91.25 85 SER A N 1
ATOM 645 C CA . SER A 1 85 ? 3.617 2.652 4.186 1.00 91.25 85 SER A CA 1
ATOM 646 C C . SER A 1 85 ? 4.627 3.691 3.759 1.00 91.25 85 SER A C 1
ATOM 648 O O . SER A 1 85 ? 4.771 3.994 2.578 1.00 91.25 85 SER A O 1
ATOM 650 N N . SER A 1 86 ? 5.400 4.155 4.737 1.00 88.31 86 SER A N 1
ATOM 651 C CA . SER A 1 86 ? 6.600 4.959 4.517 1.00 88.31 86 SER A CA 1
ATOM 652 C C . SER A 1 86 ? 7.885 4.129 4.432 1.00 88.31 86 SER A C 1
ATOM 654 O O . SER A 1 86 ? 8.986 4.685 4.376 1.00 88.31 86 SER A O 1
ATOM 656 N N . GLN A 1 87 ? 7.775 2.797 4.421 1.00 83.31 87 GLN A N 1
ATOM 657 C CA . GLN A 1 87 ? 8.928 1.918 4.274 1.00 83.31 87 GLN A CA 1
ATOM 658 C C . GLN A 1 87 ? 9.597 2.137 2.920 1.00 83.31 87 GLN A C 1
ATOM 660 O O . GLN A 1 87 ? 8.937 2.167 1.884 1.00 83.31 87 GLN A O 1
ATOM 665 N N . GLY A 1 88 ? 10.922 2.269 2.938 1.00 77.06 88 GLY A N 1
ATOM 666 C CA . GLY A 1 88 ? 11.716 2.550 1.740 1.00 77.06 88 GLY A CA 1
ATOM 667 C C . GLY A 1 88 ? 11.784 4.028 1.341 1.00 77.06 88 GLY A C 1
ATOM 668 O O . GLY A 1 88 ? 12.486 4.341 0.391 1.00 77.06 88 GLY A O 1
ATOM 669 N N . LEU A 1 89 ? 11.135 4.944 2.076 1.00 80.19 89 LEU A N 1
ATOM 670 C CA . LEU A 1 89 ? 11.246 6.395 1.835 1.00 80.19 89 LEU A CA 1
ATOM 671 C C . LEU A 1 89 ? 12.412 7.051 2.602 1.00 80.19 89 LEU A C 1
ATOM 673 O O . LEU A 1 89 ? 12.623 8.259 2.517 1.00 80.19 89 LEU A O 1
ATOM 677 N N . LEU A 1 90 ? 13.149 6.275 3.403 1.00 68.25 90 LEU A N 1
ATOM 678 C CA . LEU A 1 90 ? 14.096 6.807 4.382 1.00 68.25 90 LEU A CA 1
ATOM 679 C C . LEU A 1 90 ? 15.197 7.649 3.723 1.00 68.25 90 LEU A C 1
ATOM 681 O O . LEU A 1 90 ? 15.928 7.172 2.862 1.00 68.25 90 LEU A O 1
ATOM 685 N N . ARG A 1 91 ? 15.364 8.876 4.236 1.00 69.38 91 ARG A N 1
ATOM 686 C CA . ARG A 1 91 ? 16.405 9.863 3.878 1.00 69.38 91 ARG A CA 1
ATOM 687 C C . ARG A 1 91 ? 16.267 10.518 2.499 1.00 69.38 91 ARG A C 1
ATOM 689 O O . ARG A 1 91 ? 17.054 11.416 2.207 1.00 69.38 91 ARG A O 1
ATOM 696 N N . ASP A 1 92 ? 15.255 10.170 1.706 1.00 81.94 92 ASP A N 1
ATOM 697 C CA . ASP A 1 92 ? 15.015 10.797 0.404 1.00 81.94 92 ASP A CA 1
ATOM 698 C C . ASP A 1 92 ? 13.853 11.802 0.470 1.00 81.94 92 ASP A C 1
ATOM 700 O O . ASP A 1 92 ? 12.679 11.454 0.628 1.00 81.94 92 ASP A O 1
ATOM 704 N N . LYS A 1 93 ? 14.189 13.090 0.338 1.00 85.81 93 LYS A N 1
ATOM 705 C CA . LYS A 1 93 ? 13.209 14.184 0.378 1.00 85.81 93 LYS A CA 1
ATOM 706 C C . LYS A 1 93 ? 12.223 14.137 -0.793 1.00 85.81 93 LYS A C 1
ATOM 708 O O . LYS A 1 93 ? 11.076 14.532 -0.609 1.00 85.81 93 LYS A O 1
ATOM 713 N N . GLN A 1 94 ? 12.647 13.673 -1.969 1.00 87.75 94 GLN A N 1
ATOM 714 C CA . GLN A 1 94 ? 11.796 13.589 -3.158 1.00 87.75 94 GLN A CA 1
ATOM 715 C C . GLN A 1 94 ? 10.793 12.444 -3.043 1.00 87.75 94 GLN A C 1
ATOM 717 O O . GLN A 1 94 ? 9.618 12.621 -3.371 1.00 87.75 94 GLN A O 1
ATOM 722 N N . LEU A 1 95 ? 11.216 11.297 -2.506 1.00 88.00 95 LEU A N 1
ATOM 723 C CA . LEU A 1 95 ? 10.303 10.186 -2.230 1.00 88.00 95 LEU A CA 1
ATOM 724 C C . LEU A 1 95 ? 9.265 10.569 -1.170 1.00 88.00 95 LEU A C 1
ATOM 726 O O . LEU A 1 95 ? 8.076 10.315 -1.353 1.00 88.00 95 LEU A O 1
ATOM 730 N N . HIS A 1 96 ? 9.685 11.258 -0.104 1.00 89.75 96 HIS A N 1
ATOM 731 C CA . HIS A 1 96 ? 8.752 11.803 0.882 1.00 89.75 96 HIS A CA 1
ATOM 732 C C . HIS A 1 96 ? 7.772 12.810 0.275 1.00 89.75 96 HIS A C 1
ATOM 734 O O . HIS A 1 96 ? 6.577 12.714 0.535 1.00 89.75 96 HIS A O 1
ATOM 740 N N . PHE A 1 97 ? 8.258 13.743 -0.545 1.00 91.81 97 PHE A N 1
ATOM 741 C CA . PHE A 1 97 ? 7.408 14.723 -1.218 1.00 91.81 97 PHE A CA 1
ATOM 742 C C . PHE A 1 97 ? 6.371 14.045 -2.122 1.00 91.81 97 PHE A C 1
ATOM 744 O O . PHE A 1 97 ? 5.187 14.362 -2.054 1.00 91.81 97 PHE A O 1
ATOM 751 N N . THR A 1 98 ? 6.795 13.072 -2.928 1.00 93.75 98 THR A N 1
ATOM 752 C CA . THR A 1 98 ? 5.911 12.330 -3.841 1.00 93.75 98 THR A CA 1
ATOM 753 C C . THR A 1 98 ? 4.867 11.515 -3.080 1.00 93.75 98 THR A C 1
ATOM 755 O O . THR A 1 98 ? 3.696 11.481 -3.463 1.00 93.75 98 THR A O 1
ATOM 758 N N . PHE A 1 99 ? 5.265 10.892 -1.971 1.00 94.38 99 PHE A N 1
ATOM 759 C CA . PHE A 1 99 ? 4.346 10.198 -1.079 1.00 94.38 99 PHE A CA 1
ATOM 760 C C . PHE A 1 99 ? 3.335 11.170 -0.455 1.00 94.38 99 PHE A C 1
ATOM 762 O O . PHE A 1 99 ? 2.134 10.990 -0.591 1.00 94.38 99 PHE A O 1
ATOM 769 N N . GLU A 1 100 ? 3.777 12.269 0.146 1.00 94.50 100 GLU A N 1
ATOM 770 C CA . GLU A 1 100 ? 2.865 13.248 0.751 1.00 94.50 100 GLU A CA 1
ATOM 771 C C . GLU A 1 100 ? 1.897 13.860 -0.277 1.00 94.50 100 GLU A C 1
ATOM 773 O O . GLU A 1 100 ? 0.723 14.063 0.021 1.00 94.50 100 GLU A O 1
ATOM 778 N N . LYS A 1 101 ? 2.342 14.087 -1.520 1.00 95.75 101 LYS A N 1
ATOM 779 C CA . LYS A 1 101 ? 1.487 14.602 -2.601 1.00 95.75 101 LYS A CA 1
ATOM 780 C C . LYS A 1 101 ? 0.458 13.602 -3.122 1.00 95.75 101 LYS A C 1
ATOM 782 O O . LYS A 1 101 ? -0.590 14.031 -3.596 1.00 95.75 101 LYS A O 1
ATOM 787 N N . GLY A 1 102 ? 0.725 12.302 -3.032 1.00 96.31 102 GLY A N 1
ATOM 788 C CA . GLY A 1 102 ? -0.230 11.279 -3.455 1.00 96.31 102 GLY A CA 1
ATOM 789 C C . GLY A 1 102 ? -1.340 11.015 -2.436 1.00 96.31 102 GLY A C 1
ATOM 790 O O . GLY A 1 102 ? -2.449 10.667 -2.837 1.00 96.31 102 GLY A O 1
ATOM 791 N N . ILE A 1 103 ? -1.083 11.235 -1.138 1.00 96.19 103 ILE A N 1
ATOM 792 C CA . ILE A 1 103 ? -2.049 10.947 -0.061 1.00 96.19 103 ILE A CA 1
ATOM 793 C C . ILE A 1 103 ? -3.412 11.615 -0.308 1.00 96.19 103 ILE A C 1
ATOM 795 O O . ILE A 1 103 ? -4.404 10.886 -0.322 1.00 96.19 103 ILE A O 1
ATOM 799 N N . PRO A 1 104 ? -3.516 12.937 -0.565 1.00 95.19 104 PRO A N 1
ATOM 800 C CA . PRO A 1 104 ? -4.815 13.578 -0.775 1.00 95.19 104 PRO A CA 1
ATOM 801 C C . PRO A 1 104 ? -5.609 12.970 -1.935 1.00 95.19 104 PRO A C 1
ATOM 803 O O . PRO A 1 104 ? -6.817 12.801 -1.822 1.00 95.19 104 PRO A O 1
ATOM 806 N N . VAL A 1 105 ? -4.932 12.588 -3.023 1.00 95.88 105 VAL A N 1
ATOM 807 C CA . VAL A 1 105 ? -5.572 11.972 -4.196 1.00 95.88 105 VAL A CA 1
ATOM 808 C C . VAL A 1 105 ? -6.118 10.587 -3.853 1.00 95.88 105 VAL A C 1
ATOM 810 O O . VAL A 1 105 ? -7.235 10.247 -4.237 1.00 95.88 105 VAL A O 1
ATOM 813 N N . VAL A 1 106 ? -5.349 9.786 -3.109 1.00 96.62 106 VAL A N 1
ATOM 814 C CA . VAL A 1 106 ? -5.781 8.457 -2.654 1.00 96.62 106 VAL A CA 1
ATOM 815 C C . VAL A 1 106 ? -6.975 8.569 -1.705 1.00 96.62 106 VAL A C 1
ATOM 817 O O . VAL A 1 106 ? -7.951 7.838 -1.873 1.00 96.62 106 VAL A O 1
ATOM 820 N N . LEU A 1 107 ? -6.924 9.493 -0.741 1.00 95.19 107 LEU A N 1
ATOM 821 C CA . LEU A 1 107 ? -8.011 9.715 0.213 1.00 95.19 107 LEU A CA 1
ATOM 822 C C . LEU A 1 107 ? -9.288 10.206 -0.473 1.00 95.19 107 LEU A C 1
ATOM 824 O O . LEU A 1 107 ? -10.360 9.689 -0.178 1.00 95.19 107 LEU A O 1
ATOM 828 N N . ASP A 1 108 ? -9.185 11.153 -1.403 1.00 94.75 108 ASP A N 1
ATOM 829 C CA . ASP A 1 108 ? -10.341 11.691 -2.126 1.00 94.75 108 ASP A CA 1
ATOM 830 C C . ASP A 1 108 ? -11.029 10.626 -2.993 1.00 94.75 108 ASP A C 1
ATOM 832 O O . ASP A 1 108 ? -12.255 10.478 -2.967 1.00 94.75 108 ASP A O 1
ATOM 836 N N . ARG A 1 109 ? -10.236 9.824 -3.714 1.00 95.44 109 ARG A N 1
ATOM 837 C CA . ARG A 1 109 ? -10.765 8.808 -4.631 1.00 95.44 109 ARG A CA 1
ATOM 838 C C . ARG A 1 109 ? -11.298 7.574 -3.915 1.00 95.44 109 ARG A C 1
ATOM 840 O O . ARG A 1 109 ? -12.362 7.081 -4.280 1.00 95.44 109 ARG A O 1
ATOM 847 N N . LEU A 1 110 ? -10.575 7.063 -2.915 1.00 95.88 110 LEU A N 1
ATOM 848 C CA . LEU A 1 110 ? -10.956 5.828 -2.220 1.00 95.88 110 LEU A CA 1
ATOM 849 C C . LEU A 1 110 ? -11.844 6.078 -1.003 1.00 95.88 110 LEU A C 1
ATOM 851 O O . LEU A 1 110 ? -12.559 5.166 -0.595 1.00 95.88 110 LEU A O 1
ATOM 855 N N . LYS A 1 111 ? -11.823 7.279 -0.416 1.00 95.44 111 LYS A N 1
ATOM 856 C CA . LYS A 1 111 ? -12.577 7.646 0.797 1.00 95.44 111 LYS A CA 1
ATOM 857 C C . LYS A 1 111 ? -12.502 6.569 1.889 1.00 95.44 111 LYS A C 1
ATOM 859 O O . LYS A 1 111 ? -13.551 6.110 2.342 1.00 95.44 111 LYS A O 1
ATOM 864 N N . PRO A 1 112 ? -11.300 6.071 2.242 1.00 95.25 112 PRO A N 1
ATOM 865 C CA . PRO A 1 112 ? -11.169 4.925 3.131 1.00 95.25 112 PRO A CA 1
ATOM 866 C C . PRO A 1 112 ? -11.725 5.257 4.517 1.00 95.25 112 PRO A C 1
ATOM 868 O O . PRO A 1 112 ? -11.497 6.345 5.031 1.00 95.25 112 PRO A O 1
ATOM 871 N N . ARG A 1 113 ? -12.412 4.303 5.152 1.00 94.31 113 ARG A N 1
ATOM 872 C CA . ARG A 1 113 ? -12.882 4.474 6.542 1.00 94.31 113 ARG A CA 1
ATOM 873 C C . ARG A 1 113 ? -11.752 4.348 7.561 1.00 94.31 113 ARG A C 1
ATOM 875 O O . ARG A 1 113 ? -11.811 4.933 8.636 1.00 94.31 113 ARG A O 1
ATOM 882 N N . GLN A 1 114 ? -10.736 3.560 7.217 1.00 94.88 114 GLN A N 1
ATOM 883 C CA . GLN A 1 114 ? -9.591 3.282 8.069 1.00 94.88 114 GLN A CA 1
ATOM 884 C C . GLN A 1 114 ? -8.340 3.100 7.206 1.00 94.88 114 GLN A C 1
ATOM 886 O O . GLN A 1 114 ? -8.394 2.526 6.113 1.00 94.88 114 GLN A O 1
ATOM 891 N N . VAL A 1 115 ? -7.211 3.583 7.712 1.00 96.50 115 VAL A N 1
ATOM 892 C CA . VAL A 1 115 ? -5.889 3.435 7.112 1.00 96.50 115 VAL A CA 1
ATOM 893 C C . VAL A 1 115 ? -5.006 2.644 8.069 1.00 96.50 115 VAL A C 1
ATOM 895 O O . VAL A 1 115 ? -4.699 3.087 9.175 1.00 96.50 115 VAL A O 1
ATOM 898 N N . VAL A 1 116 ? -4.561 1.473 7.623 1.00 95.62 116 VAL A N 1
ATOM 899 C CA . VAL A 1 116 ? -3.507 0.707 8.287 1.00 95.62 116 VAL A CA 1
ATOM 900 C C . VAL A 1 116 ? -2.167 1.302 7.874 1.00 95.62 116 VAL A C 1
ATOM 902 O O . VAL A 1 116 ? -1.744 1.170 6.727 1.00 95.62 116 VAL A O 1
ATOM 905 N N . PHE A 1 117 ? -1.484 1.974 8.793 1.00 94.50 117 PHE A N 1
ATOM 906 C CA . PHE A 1 117 ? -0.200 2.600 8.504 1.00 94.50 117 PHE A CA 1
ATOM 907 C C . PHE A 1 117 ? 0.945 1.787 9.102 1.00 94.50 117 PHE A C 1
ATOM 909 O O . PHE A 1 117 ? 0.986 1.555 10.309 1.00 94.50 117 PHE A O 1
ATOM 916 N N . TYR A 1 118 ? 1.924 1.393 8.289 1.00 90.25 118 TYR A N 1
ATOM 917 C CA . TYR A 1 118 ? 3.117 0.704 8.784 1.00 90.25 118 TYR A CA 1
ATOM 918 C C . TYR A 1 118 ? 4.404 1.414 8.357 1.00 90.25 118 TYR A C 1
ATOM 920 O O . TYR A 1 118 ? 4.626 1.711 7.182 1.00 90.25 118 TYR A O 1
ATOM 928 N N . GLY A 1 119 ? 5.274 1.684 9.334 1.00 85.94 119 GLY A N 1
ATOM 929 C CA . GLY A 1 119 ? 6.514 2.445 9.155 1.00 85.94 119 GLY A CA 1
ATOM 930 C C . GLY A 1 119 ? 6.558 3.740 9.970 1.00 85.94 119 GLY A C 1
ATOM 931 O O . GLY A 1 119 ? 5.749 3.981 10.869 1.00 85.94 119 GLY A O 1
ATOM 932 N N . THR A 1 120 ? 7.540 4.588 9.666 1.00 85.62 120 THR A N 1
ATOM 933 C CA . THR A 1 120 ? 7.718 5.894 10.314 1.00 85.62 120 THR A CA 1
ATOM 934 C C . THR A 1 120 ? 6.680 6.888 9.804 1.00 85.62 120 THR A C 1
ATOM 936 O O . THR A 1 120 ? 6.772 7.352 8.666 1.00 85.62 120 THR A O 1
ATOM 939 N N . MET A 1 121 ? 5.704 7.248 10.633 1.00 88.56 121 MET A N 1
ATOM 940 C CA . MET A 1 121 ? 4.744 8.300 10.298 1.00 88.56 121 MET A CA 1
ATOM 941 C C . MET A 1 121 ? 5.325 9.671 10.653 1.00 88.56 121 MET A C 1
ATOM 943 O O . MET A 1 121 ? 5.673 9.923 11.806 1.00 88.56 121 MET A O 1
ATOM 947 N N . ARG A 1 122 ? 5.463 10.548 9.653 1.00 88.19 122 ARG A N 1
ATOM 948 C CA . ARG A 1 122 ? 5.856 11.951 9.862 1.00 88.19 122 ARG A CA 1
ATOM 949 C C . ARG A 1 122 ? 4.635 12.777 10.294 1.00 88.19 122 ARG A C 1
ATOM 951 O O . ARG A 1 122 ? 3.534 12.443 9.858 1.00 88.19 122 ARG A O 1
ATOM 958 N N . PRO A 1 123 ? 4.812 13.877 11.051 1.00 90.19 123 PRO A N 1
ATOM 959 C CA . PRO A 1 123 ? 3.700 14.733 11.476 1.00 90.19 123 PRO A CA 1
ATOM 960 C C . PRO A 1 123 ? 2.791 15.178 10.321 1.00 90.19 123 PRO A C 1
ATOM 962 O O . PRO A 1 123 ? 1.584 14.996 10.402 1.00 90.19 123 PRO A O 1
ATOM 965 N N . ALA A 1 124 ? 3.375 15.610 9.197 1.00 90.69 124 ALA A N 1
ATOM 966 C CA . ALA A 1 124 ? 2.620 16.011 8.006 1.00 90.69 124 ALA A CA 1
ATOM 967 C C . ALA A 1 124 ? 1.715 14.892 7.451 1.00 90.69 124 ALA A C 1
ATOM 969 O O . ALA A 1 124 ? 0.591 15.147 7.039 1.00 90.69 124 ALA A O 1
ATOM 970 N N . VAL A 1 125 ? 2.179 13.637 7.475 1.00 92.12 125 VAL A N 1
ATOM 971 C CA . VAL A 1 125 ? 1.379 12.482 7.035 1.00 92.12 125 VAL A CA 1
ATOM 972 C C . VAL A 1 125 ? 0.232 12.225 8.011 1.00 92.12 125 VAL A C 1
ATOM 974 O O . VAL A 1 125 ? -0.892 11.987 7.584 1.00 92.12 125 VAL A O 1
ATOM 977 N N . HIS A 1 126 ? 0.494 12.306 9.317 1.00 92.50 126 HIS A N 1
ATOM 978 C CA . HIS A 1 126 ? -0.544 12.144 10.333 1.00 92.50 126 HIS A CA 1
ATOM 979 C C . HIS A 1 126 ? -1.636 13.220 10.216 1.00 92.50 126 HIS A C 1
ATOM 981 O O . HIS A 1 126 ? -2.818 12.889 10.257 1.00 92.50 126 HIS A O 1
ATOM 987 N N . GLU A 1 127 ? -1.255 14.485 10.022 1.00 93.06 127 GLU A N 1
ATOM 988 C CA . GLU A 1 127 ? -2.182 15.610 9.823 1.00 93.06 127 GLU A CA 1
ATOM 989 C C . GLU A 1 127 ? -3.057 15.452 8.573 1.00 93.06 127 GLU A C 1
ATOM 991 O O . GLU A 1 127 ? -4.215 15.856 8.584 1.00 93.06 127 GLU A O 1
ATOM 996 N N . MET A 1 128 ? -2.534 14.841 7.505 1.00 92.81 128 MET A N 1
ATOM 997 C CA . MET A 1 128 ? -3.311 14.556 6.294 1.00 92.81 128 MET A CA 1
ATOM 998 C C . MET A 1 128 ? -4.308 13.406 6.481 1.00 92.81 128 MET A C 1
ATOM 1000 O O . MET A 1 128 ? -5.390 13.434 5.898 1.00 92.81 128 MET A O 1
ATOM 1004 N N . LEU A 1 129 ? -3.937 12.375 7.247 1.00 92.56 129 LEU A N 1
ATOM 1005 C CA . LEU A 1 129 ? -4.731 11.151 7.391 1.00 92.56 129 LEU A CA 1
ATOM 1006 C C . LEU A 1 129 ? -5.818 11.269 8.468 1.00 92.56 129 LEU A C 1
ATOM 1008 O O . LEU A 1 129 ? -6.948 10.840 8.235 1.00 92.56 129 LEU A O 1
ATOM 1012 N N . SER A 1 130 ? -5.494 11.850 9.626 1.00 90.25 130 SER A N 1
ATOM 1013 C CA . SER A 1 130 ? -6.357 11.826 10.817 1.00 90.25 130 SER A CA 1
ATOM 1014 C C . SER A 1 130 ? -7.740 12.475 10.654 1.00 90.25 130 SER A C 1
ATOM 1016 O O . SER A 1 130 ? -8.671 11.995 11.301 1.00 90.25 130 SER A O 1
ATOM 1018 N N . PRO A 1 131 ? -7.953 13.492 9.789 1.00 89.69 131 PRO A N 1
ATOM 1019 C CA . PRO A 1 131 ? -9.290 14.045 9.571 1.00 89.69 131 PRO A CA 1
ATOM 1020 C C . PRO A 1 131 ? -10.179 13.161 8.688 1.00 89.69 131 PRO A C 1
ATOM 1022 O O . PRO A 1 131 ? -11.395 13.332 8.683 1.00 89.69 131 PRO A O 1
ATOM 1025 N N . MET A 1 132 ? -9.580 12.267 7.895 1.00 84.19 132 MET A N 1
ATOM 1026 C CA . MET A 1 132 ? -10.255 11.555 6.805 1.00 84.19 132 MET A CA 1
ATOM 1027 C C . MET A 1 132 ? -10.468 10.067 7.094 1.00 84.19 132 MET A C 1
ATOM 1029 O O . MET A 1 132 ? -11.354 9.462 6.497 1.00 84.19 132 MET A O 1
ATOM 1033 N N . ALA A 1 133 ? -9.658 9.472 7.972 1.00 86.31 133 ALA A N 1
ATOM 1034 C CA . ALA A 1 133 ? -9.726 8.055 8.299 1.00 86.31 133 ALA A CA 1
ATOM 1035 C C . ALA A 1 133 ? -9.203 7.770 9.711 1.00 86.31 133 ALA A C 1
ATOM 1037 O O . ALA A 1 133 ? -8.283 8.428 10.199 1.00 86.31 133 ALA A O 1
ATOM 1038 N N . GLU A 1 134 ? -9.735 6.722 10.340 1.00 91.19 134 GLU A N 1
ATOM 1039 C CA . GLU A 1 134 ? -9.122 6.150 11.539 1.00 91.19 134 GLU A CA 1
ATOM 1040 C C . GLU A 1 134 ? -7.756 5.542 11.179 1.00 91.19 134 GLU A C 1
ATOM 1042 O O . GLU A 1 134 ? -7.630 4.833 10.179 1.00 91.19 134 GLU A O 1
ATOM 1047 N N . ILE A 1 135 ? -6.722 5.806 11.981 1.00 92.19 135 ILE A N 1
ATOM 1048 C CA . ILE A 1 135 ? -5.363 5.319 11.720 1.00 92.19 135 ILE A CA 1
ATOM 1049 C C . ILE A 1 135 ? -5.039 4.173 12.675 1.00 92.19 135 ILE A C 1
ATOM 1051 O O . ILE A 1 135 ? -4.980 4.370 13.887 1.00 92.19 135 ILE A O 1
ATOM 1055 N N . LEU A 1 136 ? -4.736 2.998 12.122 1.00 90.56 136 LEU A N 1
ATOM 1056 C CA . LEU A 1 136 ? -4.175 1.876 12.871 1.00 90.56 136 LEU A CA 1
ATOM 1057 C C . LEU A 1 136 ? -2.684 1.750 12.545 1.00 90.56 136 LEU A C 1
ATOM 1059 O O . LEU A 1 136 ? -2.320 1.322 11.448 1.00 90.56 136 LEU A O 1
ATOM 1063 N N . GLN A 1 137 ? -1.820 2.158 13.478 1.00 86.19 137 GLN A N 1
ATOM 1064 C CA . GLN A 1 137 ? -0.378 2.203 13.245 1.00 86.19 137 GLN A CA 1
ATOM 1065 C C . GLN A 1 137 ? 0.348 0.966 13.784 1.00 86.19 137 GLN A C 1
ATOM 1067 O O . GLN A 1 137 ? 0.214 0.615 14.954 1.00 86.19 137 GLN A O 1
ATOM 1072 N N . PHE A 1 138 ? 1.207 0.374 12.952 1.00 83.31 138 PHE A N 1
ATOM 1073 C CA . PHE A 1 138 ? 2.093 -0.722 13.341 1.00 83.31 138 PHE A CA 1
ATOM 1074 C C . PHE A 1 138 ? 3.568 -0.307 13.222 1.00 83.31 138 PHE A C 1
ATOM 1076 O O . PHE A 1 138 ? 4.008 0.117 12.142 1.00 83.31 138 PHE A O 1
ATOM 1083 N N . PRO A 1 139 ? 4.367 -0.415 14.303 1.00 75.00 139 PRO A N 1
ATOM 1084 C CA . PRO A 1 139 ? 5.802 -0.196 14.219 1.00 75.00 139 PRO A CA 1
ATOM 1085 C C . PRO A 1 139 ? 6.445 -1.304 13.382 1.00 75.00 139 PRO A C 1
ATOM 1087 O O . PRO A 1 139 ? 5.991 -2.445 13.364 1.00 75.00 139 PRO A O 1
ATOM 1090 N N . THR A 1 140 ? 7.532 -0.963 12.702 1.00 79.00 140 THR A N 1
ATOM 1091 C CA . THR A 1 140 ? 8.321 -1.918 11.917 1.00 79.00 140 THR A CA 1
ATOM 1092 C C . THR A 1 140 ? 9.687 -2.093 12.559 1.00 79.00 140 THR A C 1
ATOM 1094 O O . THR A 1 140 ? 10.150 -1.195 13.263 1.00 79.00 140 THR A O 1
ATOM 1097 N N . ASP A 1 141 ? 10.371 -3.204 12.297 1.00 76.12 141 ASP A N 1
ATOM 1098 C CA . ASP A 1 141 ? 11.705 -3.429 12.871 1.00 76.12 141 ASP A CA 1
ATOM 1099 C C . ASP A 1 141 ? 12.708 -2.355 12.428 1.00 76.12 141 ASP A C 1
ATOM 1101 O O . ASP A 1 141 ? 13.523 -1.896 13.222 1.00 76.12 141 ASP A O 1
ATOM 1105 N N . ILE A 1 142 ? 12.564 -1.839 11.202 1.00 69.38 142 ILE A N 1
ATOM 1106 C CA . ILE A 1 142 ? 13.345 -0.696 10.705 1.00 69.38 142 ILE A CA 1
ATOM 1107 C C . ILE A 1 142 ? 13.112 0.555 11.564 1.00 69.38 142 ILE A C 1
ATOM 1109 O O . ILE A 1 142 ? 14.064 1.268 11.882 1.00 69.38 142 ILE A O 1
ATOM 1113 N N . ARG A 1 143 ? 11.859 0.826 11.955 1.00 65.44 143 ARG A N 1
ATOM 1114 C CA . ARG A 1 143 ? 11.529 1.945 12.848 1.00 65.44 143 ARG A CA 1
ATOM 1115 C C . ARG A 1 143 ? 1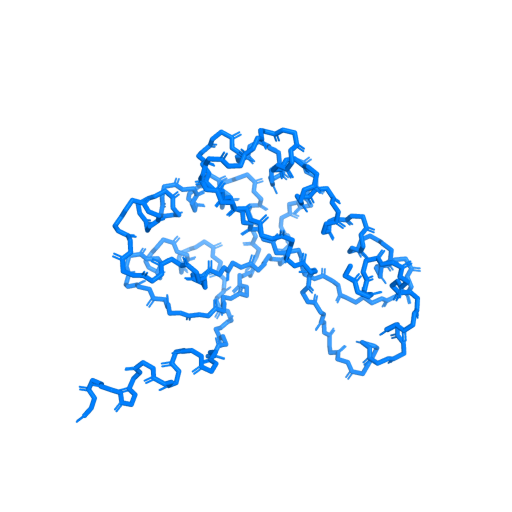2.159 1.750 14.225 1.00 65.44 143 ARG A C 1
ATOM 1117 O O . ARG A 1 143 ? 12.775 2.685 14.721 1.00 65.44 143 ARG A O 1
ATOM 1124 N N . ARG A 1 144 ? 12.040 0.549 14.798 1.00 69.25 144 ARG A N 1
ATOM 1125 C CA . ARG A 1 144 ? 12.606 0.213 16.116 1.00 69.25 144 ARG A CA 1
ATOM 1126 C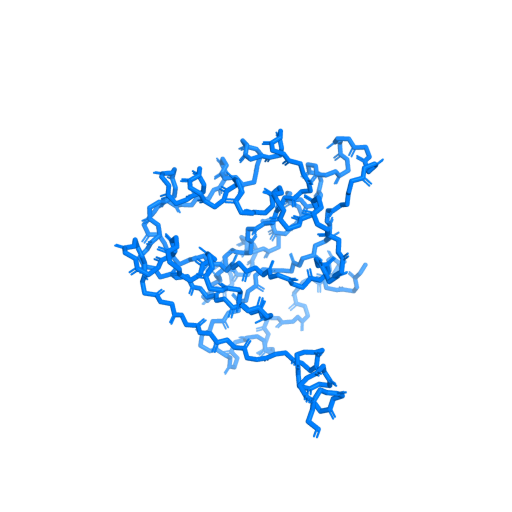 C . ARG A 1 144 ? 14.116 0.466 16.149 1.00 69.25 144 ARG A C 1
ATOM 1128 O O . ARG A 1 144 ? 14.588 1.206 17.001 1.00 69.25 144 ARG A O 1
ATOM 1135 N N . VAL A 1 145 ? 14.841 -0.022 15.140 1.00 68.69 145 VAL A N 1
ATOM 1136 C CA . VAL A 1 145 ? 16.294 0.189 15.008 1.00 68.69 145 VAL A CA 1
ATOM 1137 C C . VAL A 1 145 ? 16.658 1.663 14.786 1.00 68.69 145 VAL A C 1
ATOM 1139 O O . VAL A 1 145 ? 17.722 2.112 15.208 1.00 68.69 145 VAL A O 1
ATOM 1142 N N . PHE A 1 146 ? 15.821 2.439 14.089 1.00 60.84 146 PHE A N 1
ATOM 1143 C CA . PHE A 1 146 ? 16.085 3.865 13.890 1.00 60.84 146 PHE A CA 1
ATOM 1144 C C . PHE A 1 146 ? 15.913 4.665 15.186 1.00 60.84 146 PHE A C 1
ATOM 1146 O O . PHE A 1 146 ? 16.746 5.522 15.466 1.00 60.84 146 PHE A O 1
ATOM 1153 N N . ASP A 1 147 ? 14.881 4.366 15.978 1.00 61.59 147 ASP A N 1
ATOM 1154 C CA . ASP A 1 147 ? 14.654 5.019 17.272 1.00 61.59 147 ASP A CA 1
ATOM 1155 C C . ASP A 1 147 ? 15.796 4.707 18.264 1.00 61.59 147 ASP A C 1
ATOM 1157 O O . ASP A 1 147 ? 16.270 5.611 18.945 1.00 61.59 147 ASP A O 1
ATOM 1161 N N . GLU A 1 148 ? 16.326 3.477 18.266 1.00 59.38 148 GLU A N 1
ATOM 1162 C CA . GLU A 1 148 ? 17.488 3.071 19.084 1.00 59.38 148 GLU A CA 1
ATOM 1163 C C . GLU A 1 148 ? 18.793 3.807 18.737 1.00 59.38 148 GLU A C 1
ATOM 1165 O O . GLU A 1 148 ? 19.689 3.893 19.569 1.00 59.38 148 GLU A O 1
ATOM 1170 N N . ARG A 1 149 ? 18.936 4.324 17.510 1.00 52.56 149 ARG A N 1
ATOM 1171 C CA . ARG A 1 149 ? 20.144 5.053 17.072 1.00 52.56 149 ARG A CA 1
ATOM 1172 C C . ARG A 1 149 ? 20.094 6.554 17.353 1.00 52.56 149 ARG A C 1
ATOM 1174 O O . ARG A 1 149 ? 21.094 7.234 17.130 1.00 52.56 149 ARG A O 1
ATOM 1181 N N . VAL A 1 150 ? 18.927 7.071 17.726 1.00 51.31 150 VAL A N 1
ATOM 1182 C CA . VAL A 1 150 ? 18.686 8.498 17.997 1.00 51.31 150 VAL A CA 1
ATOM 1183 C C . VAL A 1 150 ? 18.496 8.756 19.503 1.00 51.31 150 VAL A C 1
ATOM 1185 O O . VAL A 1 150 ? 18.531 9.913 19.917 1.00 51.31 150 VAL A O 1
ATOM 1188 N N . ALA A 1 151 ? 18.331 7.695 20.302 1.00 48.75 151 ALA A N 1
ATOM 1189 C CA . ALA A 1 151 ? 18.376 7.708 21.766 1.00 48.75 151 ALA A CA 1
ATOM 1190 C C . ALA A 1 151 ? 19.820 7.634 22.288 1.00 48.75 151 ALA A C 1
ATOM 1192 O O . ALA A 1 151 ? 20.076 8.249 23.348 1.00 48.75 151 ALA A O 1
#

Radius of gyration: 15.41 Å; chains: 1; bounding box: 35×38×39 Å

Organism: NCBI:txid449393

pLDDT: mean 89.98, std 9.77, range [48.75, 98.06]

Sequence (151 aa):
MPLADDPGRYVTLFSEFVAIVTPDFSMTVGMPVQDRIRSAWTGRAIGAYFQSRGLHVVPNVRWATLDDLDVVVGGLPCQGIIALSSQGLLRDKQLHFTFEKGIPVVLDRLKPRQVVFYGTMRPAVHEMLSPMAEILQFPTDIRRVFDERVA

InterPro domains:
  IPR025530 Protein of unknown function DUF4417 [PF14386] (6-138)